Protein AF-A0A5X1GLK0-F1 (afdb_monomer)

Secondary structure (DSSP, 8-state):
-PPPPTT--EEE-TTT--EEEHHHHHHHHHHHHHHHHHHHTT--------STT-TT---PPP-

Nearest PDB structures (foldseek):
  4xkl-assembly1_B  TM=4.113E-01  e=5.007E+00  Homo sapiens

Solvent-accessible surface area (backbone atoms only — not comparable to full-atom values): 4172 Å² total; per-residue (Å²): 126,70,68,54,60,92,84,60,53,65,48,69,38,92,86,74,73,43,78,42,51,47,68,62,51,49,51,52,54,52,49,52,50,53,51,51,52,41,44,74,73,69,48,91,78,86,83,84,77,86,71,84,86,60,87,79,71,69,85,60,48,49,120

Radius of gyration: 13.27 Å; Cα contacts (8 Å, |Δi|>4): 46; chains: 1; bounding box: 32×22×29 Å

Sequence (63 aa):
MPEMPLKVREWKCPACDADHDRDINAAINIQHKGITELMAAGHVVKAHRDCISLALCQLQPKR

Organism: Salmonella enterica I (NCBI:txid59201)

Foldseek 3Di:
DAADDPVDQWDQQPVPRDIDGPVVVVVVVVVVVVVVVCVVVVDDDDDDCPDPDPPPSPPHRHD

InterPro domains:
  IPR010095 Cas12f1-like, TNB domain [PF07282] (7-30)

Structure (mmCIF, N/CA/C/O backbone):
data_AF-A0A5X1GLK0-F1
#
_entry.id   AF-A0A5X1GLK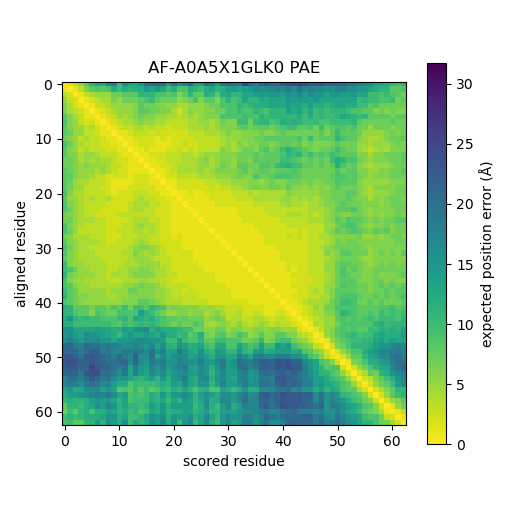0-F1
#
loop_
_atom_site.group_PDB
_atom_site.id
_atom_site.type_symbol
_atom_site.label_atom_id
_atom_site.label_alt_id
_atom_site.label_comp_id
_atom_site.label_asym_id
_atom_site.label_entity_id
_atom_site.label_seq_id
_atom_site.pdbx_PDB_ins_code
_atom_site.Cartn_x
_atom_site.Cartn_y
_atom_site.Cartn_z
_atom_site.occupancy
_atom_site.B_iso_or_equiv
_atom_site.auth_seq_id
_atom_site.auth_comp_id
_atom_site.auth_asym_id
_atom_site.auth_atom_id
_atom_site.pdbx_PDB_model_num
ATOM 1 N N . MET A 1 1 ? -13.656 2.575 -4.435 1.00 56.66 1 MET A N 1
ATOM 2 C CA . MET A 1 1 ? -13.544 2.298 -2.987 1.00 56.66 1 MET A CA 1
ATOM 3 C C . MET A 1 1 ? -13.500 3.629 -2.256 1.00 56.66 1 MET A C 1
ATOM 5 O O . MET A 1 1 ? -12.896 4.537 -2.817 1.00 56.66 1 MET A O 1
ATOM 9 N N . PRO A 1 2 ? -14.161 3.770 -1.096 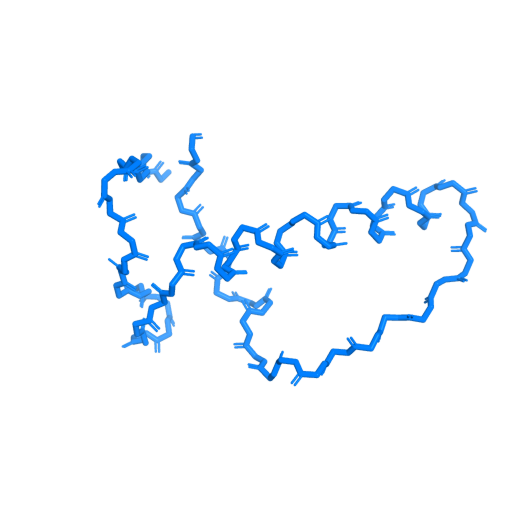1.00 63.56 2 PRO A N 1
ATOM 10 C CA . PRO A 1 2 ? -14.127 5.003 -0.303 1.00 63.56 2 PRO A CA 1
ATOM 11 C C . PRO A 1 2 ? -12.699 5.323 0.157 1.00 63.56 2 PRO A C 1
ATOM 13 O O . PRO A 1 2 ? -11.919 4.405 0.355 1.00 63.56 2 PRO A O 1
ATOM 16 N N . GLU A 1 3 ? -12.349 6.599 0.291 1.00 67.19 3 GLU A N 1
ATOM 17 C CA . GLU A 1 3 ? -11.041 7.061 0.782 1.00 67.19 3 GLU A CA 1
ATOM 18 C C . GLU 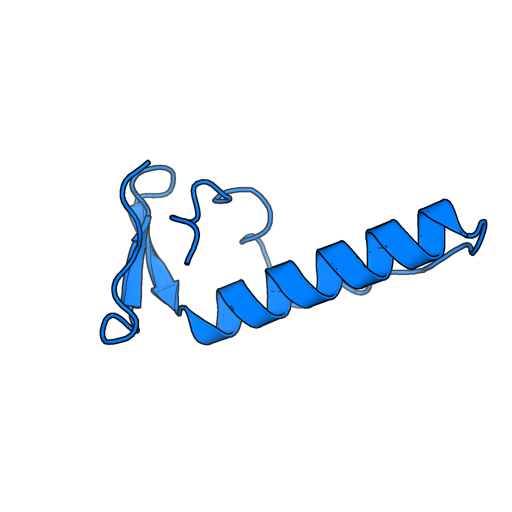A 1 3 ? -10.879 6.752 2.284 1.00 67.19 3 GLU A C 1
ATOM 20 O O . GLU A 1 3 ? -11.857 6.817 3.036 1.00 67.19 3 GLU A O 1
ATOM 25 N N . MET A 1 4 ? -9.667 6.412 2.745 1.00 71.00 4 MET A N 1
ATOM 26 C CA . MET A 1 4 ? -9.412 6.182 4.175 1.00 71.00 4 MET A CA 1
ATOM 27 C C . MET A 1 4 ? -8.999 7.493 4.855 1.00 71.00 4 MET A C 1
ATOM 29 O O . MET A 1 4 ? -7.963 8.055 4.493 1.00 71.00 4 MET A O 1
ATOM 33 N N . PRO A 1 5 ? -9.719 7.965 5.889 1.00 80.31 5 PRO A N 1
ATOM 34 C CA . PRO A 1 5 ? -9.325 9.177 6.595 1.00 80.31 5 PRO A CA 1
ATOM 35 C C . PRO A 1 5 ? -7.928 9.054 7.218 1.00 80.31 5 PRO A C 1
ATOM 37 O O . PRO A 1 5 ? -7.627 8.073 7.896 1.00 80.31 5 PRO A O 1
ATOM 40 N N . LEU A 1 6 ? -7.114 10.111 7.119 1.00 77.69 6 LEU A N 1
ATOM 41 C CA . LEU A 1 6 ? -5.754 10.183 7.689 1.00 77.69 6 LEU A CA 1
ATOM 42 C C . LEU A 1 6 ? -5.669 9.996 9.216 1.00 77.69 6 LEU A C 1
ATOM 44 O O . L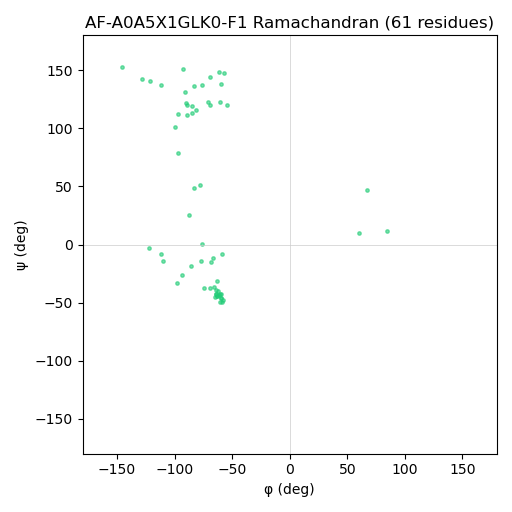EU A 1 6 ? -4.576 9.901 9.770 1.00 77.69 6 LEU A O 1
ATOM 48 N N . LYS A 1 7 ? -6.793 9.958 9.927 1.00 83.44 7 LYS A N 1
ATOM 49 C CA . LYS A 1 7 ? -6.832 9.656 11.366 1.00 83.44 7 LYS A CA 1
ATOM 50 C C . LYS A 1 7 ? -6.886 8.155 11.671 1.00 83.44 7 LYS A C 1
ATOM 52 O O . LYS A 1 7 ? -6.583 7.759 12.789 1.00 83.44 7 LYS A O 1
ATOM 57 N N . VAL A 1 8 ? -7.257 7.327 10.697 1.00 81.06 8 VAL A N 1
ATOM 58 C CA . VAL A 1 8 ? -7.325 5.870 10.848 1.00 81.06 8 VAL A CA 1
ATOM 59 C C . VAL A 1 8 ? -5.914 5.311 10.671 1.00 81.06 8 VAL A C 1
ATOM 61 O O . VAL A 1 8 ? -5.306 5.505 9.616 1.00 81.06 8 VAL A O 1
ATOM 64 N N . ARG A 1 9 ? -5.358 4.704 11.726 1.00 84.69 9 ARG A N 1
ATOM 65 C CA . ARG A 1 9 ? -4.0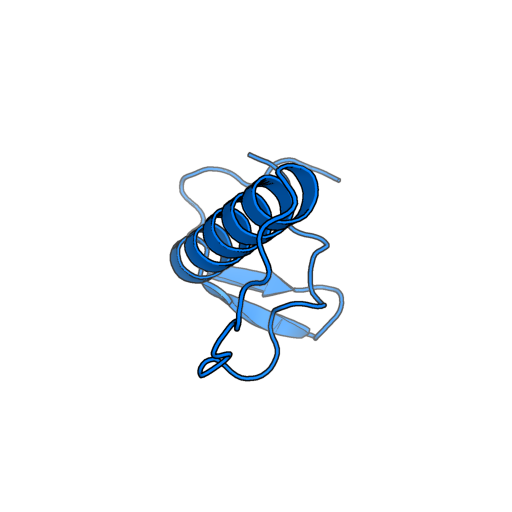21 4.076 11.703 1.00 84.69 9 ARG A CA 1
ATOM 66 C C . ARG A 1 9 ? -4.091 2.573 11.495 1.00 84.69 9 ARG A C 1
ATOM 68 O O . ARG A 1 9 ? -3.233 2.030 10.812 1.00 84.69 9 ARG A O 1
ATOM 75 N N . GLU A 1 10 ? -5.139 1.957 12.021 1.00 86.38 10 GLU A N 1
ATOM 76 C CA . GLU A 1 10 ? -5.414 0.534 11.894 1.00 86.38 10 GLU A CA 1
ATOM 77 C C . GLU A 1 10 ? -6.772 0.338 11.229 1.00 86.38 10 GLU A C 1
ATOM 79 O O . GLU A 1 10 ? -7.720 1.081 11.501 1.00 86.38 10 GLU A O 1
ATOM 84 N N . TRP A 1 11 ? -6.873 -0.647 10.345 1.00 84.06 11 TRP A N 1
ATOM 85 C CA . TRP A 1 11 ? -8.154 -1.071 9.793 1.00 84.06 11 TRP A CA 1
ATOM 86 C C . TRP A 1 11 ? -8.153 -2.574 9.548 1.00 84.06 11 TRP A C 1
ATOM 88 O O . TRP A 1 11 ? -7.120 -3.173 9.254 1.00 84.06 11 TRP A O 1
ATOM 98 N N . LYS A 1 12 ? -9.343 -3.163 9.594 1.00 84.75 12 LYS A N 1
ATOM 99 C CA . LYS A 1 12 ? -9.556 -4.565 9.259 1.00 84.75 12 LYS A CA 1
ATOM 100 C C . LYS A 1 12 ? -9.733 -4.724 7.745 1.00 84.75 12 LYS A C 1
ATOM 102 O O . LYS A 1 12 ? -10.642 -4.120 7.167 1.00 84.75 12 LYS A O 1
ATOM 107 N N . CYS A 1 13 ? -8.865 -5.490 7.073 1.00 81.25 13 CYS 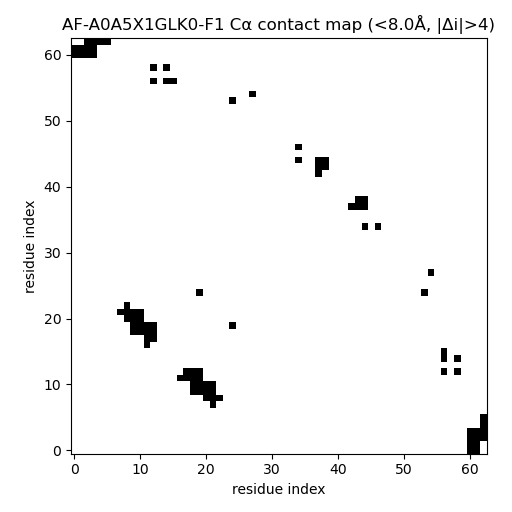A N 1
ATOM 108 C CA . CYS A 1 13 ? -8.958 -5.712 5.623 1.00 81.25 13 CYS A CA 1
ATOM 109 C C . CYS A 1 13 ? -10.169 -6.611 5.322 1.00 81.25 13 CYS A C 1
ATOM 111 O O . CYS A 1 13 ? -10.191 -7.754 5.773 1.00 81.25 13 CYS A O 1
ATOM 113 N N . PRO A 1 14 ? -11.138 -6.188 4.493 1.00 80.38 14 PRO A N 1
ATOM 114 C CA . PRO A 1 14 ? -12.293 -7.027 4.165 1.00 80.38 14 PRO A CA 1
ATOM 115 C C . PRO A 1 14 ? -11.930 -8.255 3.313 1.00 80.38 14 PRO A C 1
ATOM 117 O O . PRO A 1 14 ? -12.743 -9.161 3.175 1.00 80.38 14 PRO A O 1
ATOM 120 N N . ALA A 1 15 ? -10.733 -8.285 2.716 1.00 80.19 15 ALA A N 1
ATOM 121 C CA . ALA A 1 15 ? -10.295 -9.380 1.851 1.00 80.19 15 ALA A CA 1
ATOM 122 C C . ALA A 1 15 ? -9.490 -10.471 2.578 1.00 80.19 15 ALA A C 1
ATOM 124 O O . ALA A 1 15 ? -9.495 -11.610 2.120 1.00 80.19 15 ALA A O 1
ATOM 125 N N . CYS A 1 16 ? -8.803 -10.153 3.681 1.00 81.88 16 CYS A N 1
ATOM 126 C CA . CYS A 1 16 ? -8.036 -11.142 4.456 1.00 81.88 16 CYS A CA 1
ATOM 127 C C . CYS A 1 16 ? -8.463 -11.256 5.925 1.00 81.88 16 CYS A C 1
ATOM 129 O O . CYS A 1 16 ? -7.913 -12.081 6.645 1.00 81.88 16 CYS A O 1
ATOM 131 N N . ASP A 1 17 ? -9.420 -10.435 6.364 1.00 82.44 17 ASP A N 1
ATOM 132 C CA . ASP A 1 17 ? -9.946 -10.363 7.732 1.00 82.44 17 ASP A CA 1
ATOM 133 C C . ASP A 1 17 ? -8.914 -10.016 8.825 1.00 82.44 17 ASP A C 1
ATOM 135 O O . ASP A 1 17 ? -9.229 -10.063 10.013 1.00 82.44 17 ASP A O 1
ATOM 139 N N . ALA A 1 18 ? -7.698 -9.617 8.442 1.00 83.62 18 ALA A N 1
ATOM 140 C CA . ALA A 1 18 ? -6.648 -9.199 9.364 1.00 83.62 18 ALA A CA 1
ATOM 141 C C . ALA A 1 18 ? -6.653 -7.683 9.596 1.00 83.62 18 ALA A C 1
ATOM 143 O O . ALA A 1 18 ? -7.004 -6.903 8.704 1.00 83.62 18 ALA A O 1
ATOM 144 N N . ASP A 1 19 ? -6.197 -7.275 10.777 1.00 85.19 19 ASP A N 1
ATOM 145 C CA . ASP A 1 19 ? -5.903 -5.879 11.079 1.00 85.19 19 ASP A CA 1
ATOM 146 C C . ASP A 1 19 ? -4.577 -5.461 10.433 1.00 85.19 19 ASP A C 1
ATOM 148 O O . ASP A 1 19 ? -3.588 -6.205 10.406 1.00 85.19 19 ASP A O 1
ATOM 152 N N . HIS A 1 20 ? -4.565 -4.269 9.851 1.00 82.56 20 HIS A N 1
ATOM 153 C CA . HIS A 1 20 ? -3.429 -3.727 9.120 1.00 82.56 20 HIS A CA 1
ATOM 154 C C . HIS A 1 20 ? -3.072 -2.332 9.612 1.00 82.56 20 HIS A C 1
ATOM 156 O O . HIS A 1 20 ? -3.958 -1.521 9.867 1.00 82.56 20 HIS A O 1
ATOM 162 N N . ASP A 1 21 ? -1.768 -2.044 9.668 1.00 86.00 21 ASP A N 1
ATOM 163 C CA . ASP A 1 21 ? -1.228 -0.716 9.962 1.00 86.00 21 ASP A CA 1
ATOM 164 C C . ASP A 1 21 ? -1.012 0.083 8.668 1.00 86.00 21 ASP A C 1
ATOM 166 O O . ASP A 1 21 ? -0.443 -0.393 7.674 1.00 86.00 21 ASP A O 1
ATOM 170 N N . ARG A 1 22 ? -1.494 1.326 8.669 1.00 82.12 22 ARG A N 1
ATOM 171 C CA . ARG A 1 22 ? -1.502 2.194 7.487 1.00 82.12 22 ARG A CA 1
ATOM 172 C C . ARG A 1 22 ? -0.106 2.634 7.092 1.00 82.12 22 ARG A C 1
ATOM 174 O O . ARG A 1 22 ? 0.165 2.760 5.899 1.00 82.12 22 ARG A O 1
ATOM 181 N N . ASP A 1 23 ? 0.758 2.894 8.060 1.00 83.12 23 ASP A N 1
ATOM 182 C CA . ASP A 1 23 ? 2.104 3.386 7.811 1.00 83.12 23 ASP A CA 1
ATOM 183 C C . ASP A 1 23 ? 2.988 2.240 7.278 1.00 83.12 23 ASP A C 1
ATOM 185 O O . ASP A 1 23 ? 3.728 2.446 6.311 1.00 83.12 23 ASP A O 1
ATOM 189 N N . ILE A 1 24 ? 2.807 1.008 7.779 1.00 83.50 24 ILE A N 1
ATOM 190 C CA . ILE A 1 24 ? 3.404 -0.209 7.194 1.00 83.50 24 ILE A CA 1
ATOM 191 C C . ILE A 1 24 ? 2.946 -0.385 5.744 1.00 83.50 24 ILE A C 1
ATOM 193 O O . ILE A 1 24 ? 3.764 -0.567 4.839 1.00 83.50 24 ILE A O 1
ATOM 197 N N . ASN A 1 25 ? 1.642 -0.293 5.487 1.00 80.62 25 ASN A N 1
ATOM 198 C CA . ASN A 1 25 ? 1.132 -0.448 4.133 1.00 80.62 25 ASN A CA 1
ATOM 199 C C . ASN A 1 25 ? 1.594 0.680 3.187 1.00 80.62 25 ASN A C 1
ATOM 201 O O . ASN A 1 25 ? 1.905 0.432 2.019 1.00 80.62 25 ASN A O 1
ATOM 205 N N . ALA A 1 26 ? 1.695 1.916 3.680 1.00 82.00 26 ALA A N 1
ATOM 206 C CA . ALA A 1 26 ? 2.255 3.023 2.916 1.00 82.00 26 ALA A CA 1
ATOM 207 C C . ALA A 1 26 ? 3.716 2.749 2.523 1.00 82.00 26 ALA A C 1
ATOM 209 O O . ALA A 1 26 ? 4.077 2.973 1.366 1.00 82.00 26 ALA A O 1
ATOM 210 N N . ALA A 1 27 ? 4.529 2.206 3.437 1.00 85.25 27 ALA A N 1
ATOM 211 C CA . ALA A 1 27 ? 5.911 1.820 3.154 1.00 85.25 27 ALA A CA 1
ATOM 212 C C . AL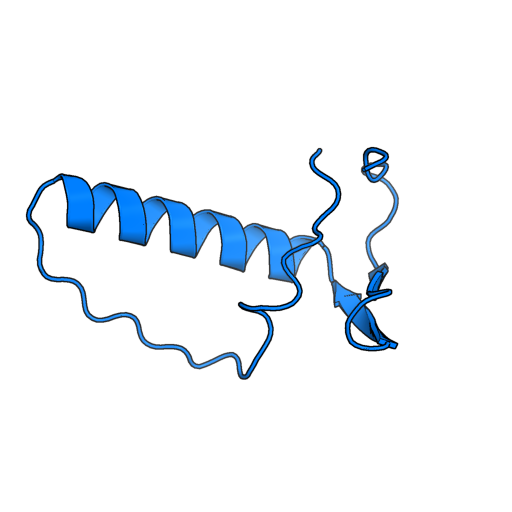A A 1 27 ? 5.996 0.735 2.064 1.00 85.25 27 ALA A C 1
ATOM 214 O O . ALA A 1 27 ? 6.782 0.870 1.124 1.00 85.25 27 ALA A O 1
ATOM 215 N N . ILE A 1 28 ? 5.133 -0.288 2.129 1.00 83.31 28 ILE A N 1
ATOM 216 C CA . ILE A 1 28 ? 5.022 -1.335 1.096 1.00 83.31 28 ILE A CA 1
ATOM 217 C C . ILE A 1 28 ? 4.660 -0.723 -0.262 1.00 83.31 28 ILE A C 1
ATOM 219 O O . ILE A 1 28 ? 5.282 -1.032 -1.279 1.00 83.31 28 ILE A O 1
ATOM 223 N N . ASN A 1 29 ? 3.682 0.182 -0.293 1.00 82.44 29 ASN A N 1
ATOM 224 C CA . ASN A 1 29 ? 3.251 0.833 -1.527 1.00 82.44 29 ASN A CA 1
ATOM 225 C C . ASN A 1 29 ? 4.348 1.706 -2.146 1.00 82.44 29 ASN A C 1
ATOM 227 O O . ASN A 1 29 ? 4.509 1.707 -3.367 1.00 82.44 29 ASN A O 1
ATOM 231 N N . ILE A 1 30 ? 5.118 2.426 -1.328 1.00 86.50 30 ILE A N 1
ATOM 232 C CA . ILE A 1 30 ? 6.271 3.207 -1.792 1.00 86.50 30 ILE A CA 1
ATOM 233 C C . ILE A 1 30 ? 7.356 2.277 -2.344 1.00 86.50 30 ILE A C 1
ATOM 235 O O . ILE A 1 30 ? 7.858 2.522 -3.440 1.00 86.50 30 ILE A O 1
ATOM 239 N N . GLN A 1 31 ? 7.668 1.181 -1.645 1.00 87.12 31 GLN A N 1
ATOM 240 C CA . GLN A 1 31 ? 8.642 0.191 -2.108 1.00 87.12 31 GLN A CA 1
ATOM 241 C C . GLN A 1 31 ? 8.244 -0.395 -3.472 1.00 87.12 31 GLN A C 1
ATOM 243 O O . GLN A 1 31 ? 9.066 -0.427 -4.386 1.00 87.12 31 GLN A O 1
ATOM 248 N N . HIS A 1 32 ? 6.986 -0.813 -3.647 1.00 84.81 32 HIS A N 1
ATOM 249 C CA . HIS A 1 32 ? 6.503 -1.355 -4.920 1.00 84.81 32 HIS A CA 1
ATOM 250 C C . HIS A 1 32 ? 6.573 -0.342 -6.064 1.00 84.81 32 HIS A C 1
ATOM 252 O O . HIS A 1 32 ? 6.952 -0.716 -7.176 1.00 84.81 32 HIS A O 1
ATOM 258 N N . LYS A 1 33 ? 6.237 0.929 -5.810 1.00 87.88 33 LYS A N 1
ATOM 259 C CA . LYS A 1 33 ? 6.387 1.993 -6.812 1.00 87.88 33 LYS A CA 1
ATOM 260 C C . LYS A 1 33 ? 7.845 2.151 -7.228 1.00 87.88 33 LYS A C 1
ATOM 262 O O . LYS A 1 33 ? 8.124 2.067 -8.417 1.00 87.88 33 LYS A O 1
ATOM 267 N N . GLY A 1 34 ? 8.764 2.254 -6.268 1.00 90.38 34 GLY A N 1
ATOM 268 C CA . GLY A 1 34 ? 10.196 2.358 -6.559 1.00 90.38 34 GLY A CA 1
ATOM 269 C C . GLY A 1 34 ? 10.733 1.156 -7.342 1.00 90.38 34 GLY A C 1
ATOM 270 O O . GLY A 1 34 ? 11.447 1.328 -8.322 1.00 90.38 34 GLY A O 1
ATOM 271 N N . ILE A 1 35 ? 10.335 -0.068 -6.977 1.00 89.75 35 ILE A N 1
ATOM 272 C CA . ILE A 1 35 ? 10.685 -1.281 -7.735 1.00 89.75 35 ILE A CA 1
ATOM 273 C C . ILE A 1 35 ? 10.154 -1.199 -9.171 1.00 89.75 35 ILE A C 1
ATOM 275 O O . ILE A 1 35 ? 10.890 -1.489 -10.110 1.00 89.75 35 ILE A O 1
ATOM 279 N N . THR A 1 36 ? 8.895 -0.792 -9.344 1.00 90.31 36 THR A N 1
ATOM 280 C CA . THR A 1 36 ? 8.254 -0.679 -10.662 1.00 90.31 36 THR A CA 1
ATOM 281 C C . THR A 1 36 ? 8.959 0.361 -11.531 1.00 90.31 36 THR A C 1
ATOM 283 O O . THR A 1 36 ? 9.232 0.096 -12.697 1.00 90.31 36 THR A O 1
ATOM 286 N N . GLU A 1 37 ? 9.299 1.519 -10.966 1.00 94.31 37 GLU A N 1
ATOM 287 C CA . GLU A 1 37 ? 10.033 2.587 -11.652 1.00 94.31 37 GLU A CA 1
ATOM 288 C C . GLU A 1 37 ? 11.441 2.133 -12.060 1.00 94.31 37 GLU A C 1
ATOM 290 O O . GLU A 1 37 ? 11.848 2.337 -13.203 1.00 94.31 37 GLU A O 1
ATOM 295 N N . LEU A 1 38 ? 12.164 1.444 -11.171 1.00 94.19 38 LEU A N 1
ATOM 296 C CA . LEU A 1 38 ? 13.492 0.902 -11.472 1.00 94.19 38 LEU A CA 1
ATOM 297 C C . LEU A 1 38 ? 13.444 -0.164 -12.574 1.00 94.19 38 LEU A C 1
ATOM 299 O O . LEU A 1 38 ? 14.280 -0.152 -13.477 1.00 94.19 38 LEU A O 1
ATOM 303 N N . MET A 1 39 ? 12.453 -1.057 -12.532 1.00 91.81 39 MET A N 1
ATOM 304 C CA . MET A 1 39 ? 12.239 -2.052 -13.585 1.00 91.81 39 MET A CA 1
ATOM 305 C C . MET A 1 39 ? 11.889 -1.391 -14.923 1.00 91.81 39 MET A C 1
ATOM 307 O O . MET A 1 39 ? 12.429 -1.784 -15.954 1.00 91.81 39 MET A O 1
ATOM 311 N N . ALA A 1 40 ? 11.032 -0.365 -14.915 1.00 93.44 40 ALA A N 1
ATOM 312 C CA . ALA A 1 40 ? 10.674 0.392 -16.115 1.00 93.44 40 ALA A CA 1
ATOM 313 C C . ALA A 1 40 ? 11.878 1.134 -16.722 1.00 93.44 40 ALA A C 1
ATOM 315 O O . ALA A 1 40 ? 11.967 1.266 -17.940 1.00 93.44 40 ALA A O 1
ATOM 316 N N . ALA A 1 41 ? 12.832 1.558 -15.891 1.00 96.12 41 ALA A N 1
ATOM 317 C CA . ALA A 1 41 ? 14.103 2.135 -16.325 1.00 96.12 41 ALA A CA 1
ATOM 318 C C . ALA A 1 41 ? 15.122 1.092 -16.843 1.00 96.12 41 ALA A C 1
ATOM 320 O O . ALA A 1 41 ? 16.225 1.459 -17.241 1.00 96.12 41 ALA A O 1
ATOM 321 N N . GLY A 1 42 ? 14.776 -0.202 -16.857 1.00 95.12 42 GLY A N 1
ATOM 322 C CA . GLY A 1 42 ? 15.638 -1.278 -17.356 1.00 95.12 42 GLY A CA 1
ATOM 323 C C . GLY A 1 42 ? 16.639 -1.821 -16.332 1.00 95.12 42 GLY A C 1
ATOM 324 O O . GLY A 1 42 ? 17.540 -2.577 -16.698 1.00 95.12 42 GLY A O 1
ATOM 325 N N . HIS A 1 43 ? 16.502 -1.472 -15.049 1.00 93.69 43 HIS A N 1
ATOM 326 C CA . HIS A 1 43 ? 17.347 -2.020 -13.991 1.00 93.69 43 HIS A CA 1
ATOM 327 C C . HIS A 1 43 ? 16.836 -3.383 -13.510 1.00 93.69 43 HIS A C 1
ATOM 329 O O . HIS A 1 43 ? 15.649 -3.574 -13.243 1.00 93.69 43 HIS A O 1
ATOM 335 N N . VAL A 1 44 ? 17.758 -4.331 -13.317 1.00 89.50 44 VAL A N 1
ATOM 336 C CA . VAL A 1 44 ? 17.463 -5.600 -12.638 1.00 89.50 44 VAL A CA 1
ATOM 337 C C . VAL A 1 44 ? 17.590 -5.383 -11.134 1.00 89.50 44 VAL A C 1
ATOM 339 O O . VAL A 1 44 ? 18.684 -5.143 -10.626 1.00 89.50 44 VAL A O 1
ATOM 342 N N . VAL A 1 45 ? 16.475 -5.480 -10.413 1.00 85.19 45 VAL A N 1
ATOM 343 C CA . VAL A 1 45 ? 16.432 -5.292 -8.956 1.00 85.19 45 VAL A CA 1
ATOM 344 C C . VAL A 1 45 ? 16.120 -6.604 -8.237 1.00 85.19 45 VAL A C 1
ATOM 346 O O . VAL A 1 45 ? 15.237 -7.359 -8.643 1.00 85.19 45 VAL A O 1
ATOM 349 N N . LYS A 1 46 ? 16.830 -6.875 -7.135 1.00 80.94 46 LYS A N 1
ATOM 350 C CA . LYS A 1 46 ? 16.479 -7.930 -6.171 1.00 80.94 46 LYS A CA 1
ATOM 351 C C . LYS A 1 46 ? 15.712 -7.292 -5.019 1.00 80.94 46 LYS A C 1
ATOM 353 O O . LYS A 1 46 ? 16.282 -6.526 -4.251 1.00 80.94 46 LYS A O 1
ATOM 358 N N . ALA A 1 47 ? 14.430 -7.618 -4.894 1.00 72.06 47 ALA A N 1
ATOM 359 C CA . ALA A 1 47 ? 13.630 -7.215 -3.745 1.00 72.06 47 ALA A CA 1
ATOM 360 C C . ALA A 1 47 ? 13.733 -8.285 -2.650 1.00 72.06 47 ALA A C 1
ATOM 362 O O . ALA A 1 47 ? 13.364 -9.438 -2.878 1.00 72.06 47 ALA A O 1
ATOM 363 N N . HIS A 1 48 ? 14.226 -7.906 -1.471 1.00 69.75 48 HIS A N 1
ATOM 364 C CA . HIS A 1 48 ? 14.204 -8.766 -0.290 1.00 69.75 48 HIS A CA 1
ATOM 365 C C . HIS A 1 48 ? 12.885 -8.526 0.456 1.00 69.75 48 HIS A C 1
ATOM 367 O O . HIS A 1 48 ? 12.632 -7.426 0.946 1.00 69.75 48 HIS A O 1
ATOM 373 N N . ARG A 1 49 ? 11.993 -9.522 0.457 1.00 61.97 49 ARG A N 1
ATOM 374 C CA . ARG A 1 49 ? 10.674 -9.438 1.101 1.00 61.97 49 ARG A CA 1
ATOM 375 C C . ARG A 1 49 ? 10.747 -10.086 2.486 1.00 61.97 49 ARG A C 1
ATOM 377 O O . ARG A 1 49 ? 10.317 -11.219 2.657 1.00 61.97 49 ARG A O 1
ATOM 384 N N . ASP A 1 50 ? 11.286 -9.362 3.464 1.00 57.56 50 ASP A N 1
ATOM 385 C CA . ASP A 1 50 ? 11.346 -9.836 4.861 1.00 57.56 50 ASP A CA 1
ATOM 386 C C . ASP A 1 50 ? 10.012 -9.723 5.605 1.00 57.56 50 ASP A C 1
ATOM 388 O O . ASP A 1 50 ? 9.818 -10.334 6.653 1.00 57.56 50 ASP A O 1
ATOM 392 N N . CYS A 1 51 ? 9.052 -8.979 5.052 1.00 50.81 51 CYS A N 1
ATOM 393 C CA . CYS A 1 51 ? 7.708 -8.877 5.607 1.00 50.81 51 CYS A CA 1
ATOM 394 C C . CYS A 1 51 ? 6.763 -9.807 4.837 1.00 50.81 51 CYS A C 1
ATOM 396 O O . CYS A 1 51 ? 6.328 -9.515 3.719 1.00 50.81 51 CYS A O 1
ATOM 398 N N . ILE A 1 52 ? 6.478 -10.956 5.448 1.00 47.66 52 ILE A N 1
ATOM 399 C CA . ILE A 1 52 ? 5.550 -11.980 4.971 1.00 47.66 52 ILE A CA 1
ATOM 400 C C . ILE A 1 52 ? 4.163 -11.351 4.709 1.00 47.66 52 ILE A C 1
ATOM 402 O O . ILE A 1 52 ? 3.520 -10.811 5.602 1.00 47.66 52 ILE A O 1
ATOM 406 N N . SER A 1 53 ? 3.707 -11.456 3.457 1.00 50.91 53 SER A N 1
ATOM 407 C CA . SER A 1 53 ? 2.289 -11.541 3.063 1.00 50.91 53 SER A CA 1
ATOM 408 C C . SER A 1 53 ? 1.340 -10.346 3.270 1.00 50.91 53 SER A C 1
ATOM 410 O O . SER A 1 53 ? 0.190 -10.547 3.643 1.00 50.91 53 SER A O 1
ATOM 412 N N . LEU A 1 54 ? 1.723 -9.121 2.896 1.00 52.09 54 LEU A N 1
ATOM 413 C CA . LEU A 1 54 ? 0.744 -8.022 2.704 1.00 52.09 54 LEU A CA 1
ATOM 414 C C . LEU A 1 54 ? 0.567 -7.564 1.249 1.00 52.09 54 LEU A C 1
ATOM 416 O O . LEU A 1 54 ? -0.351 -6.811 0.937 1.00 52.09 54 LEU A O 1
ATOM 420 N N . ALA A 1 55 ? 1.395 -8.056 0.324 1.00 51.53 55 ALA A N 1
ATOM 421 C CA . ALA A 1 55 ? 1.420 -7.566 -1.056 1.00 51.53 55 ALA A CA 1
ATOM 422 C C . ALA A 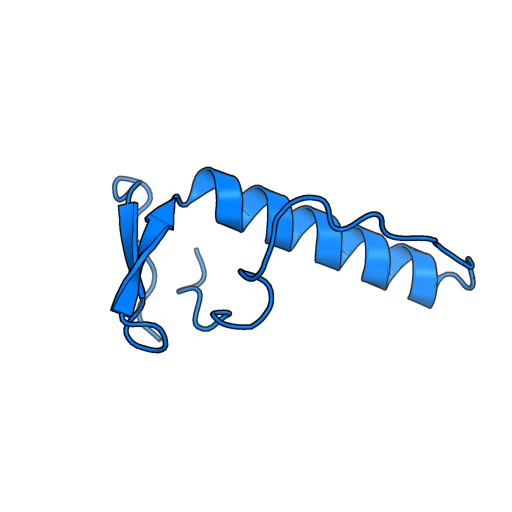1 55 ? 0.143 -7.864 -1.876 1.00 51.53 55 ALA A C 1
ATOM 424 O O . ALA A 1 55 ? -0.011 -7.291 -2.950 1.00 51.53 55 ALA A O 1
ATOM 425 N N . LEU A 1 56 ? -0.771 -8.715 -1.388 1.00 52.41 56 LEU A N 1
ATOM 426 C CA . LEU A 1 56 ? -2.006 -9.079 -2.098 1.00 52.41 56 LEU A CA 1
ATOM 427 C C . LEU A 1 56 ? -3.305 -8.522 -1.470 1.00 52.41 56 LEU A C 1
ATOM 429 O O . LEU A 1 56 ? -4.301 -8.462 -2.185 1.00 52.41 56 LEU A O 1
ATOM 433 N N . CYS A 1 57 ? -3.324 -8.012 -0.222 1.00 56.69 57 CYS A N 1
ATOM 434 C CA . CYS A 1 57 ? -4.506 -7.302 0.339 1.00 56.69 57 CYS A CA 1
ATOM 435 C C . CYS A 1 57 ? -4.513 -5.827 -0.113 1.00 56.69 57 CYS A C 1
ATOM 437 O O . CYS A 1 57 ? -4.628 -4.898 0.683 1.00 56.69 57 CYS A O 1
ATOM 439 N N . GLN A 1 58 ? -4.319 -5.592 -1.414 1.00 57.75 58 GLN A N 1
ATOM 440 C CA . GLN A 1 58 ? -4.165 -4.264 -2.024 1.00 57.75 58 GLN A CA 1
ATOM 441 C C . GLN A 1 58 ? -5.503 -3.623 -2.423 1.00 57.75 58 GLN A C 1
ATOM 443 O O . GLN A 1 58 ? -5.545 -2.727 -3.263 1.00 57.75 58 GLN A O 1
ATOM 448 N N . LEU A 1 59 ? -6.606 -3.994 -1.765 1.00 52.88 59 LEU A N 1
ATOM 449 C CA . LEU A 1 59 ? -7.776 -3.116 -1.704 1.00 52.88 59 LEU A CA 1
ATOM 450 C C . LEU A 1 59 ? -7.517 -2.017 -0.661 1.00 52.88 59 LEU A C 1
ATOM 452 O O . LEU A 1 59 ? -8.301 -1.797 0.255 1.00 52.88 59 LEU A O 1
ATOM 456 N N . GLN A 1 60 ? -6.370 -1.351 -0.782 1.00 58.56 60 GLN A N 1
ATOM 457 C CA . GLN A 1 60 ? -6.045 -0.185 0.015 1.00 58.56 60 GLN A CA 1
ATOM 458 C C . GLN A 1 60 ? -6.972 0.927 -0.457 1.00 58.56 60 GLN A C 1
ATOM 460 O O . GLN A 1 60 ? -6.949 1.275 -1.645 1.00 58.56 60 GLN A O 1
ATOM 465 N N . PRO A 1 61 ? -7.810 1.484 0.423 1.00 54.28 61 PRO A N 1
ATOM 466 C CA . PRO A 1 61 ? -8.507 2.699 0.085 1.00 54.28 61 PRO A CA 1
ATOM 467 C C . PRO A 1 61 ? -7.423 3.746 -0.184 1.00 54.28 61 PRO A C 1
ATOM 469 O O . PRO A 1 61 ? -6.514 3.934 0.629 1.00 54.28 61 PRO A O 1
ATOM 472 N N . LYS A 1 62 ? -7.431 4.337 -1.385 1.00 54.09 62 LYS A N 1
ATOM 473 C CA . LYS A 1 62 ? -6.481 5.406 -1.697 1.00 54.09 62 LYS A CA 1
ATOM 474 C C . LYS A 1 62 ? -6.664 6.518 -0.651 1.00 54.09 62 LYS A C 1
ATOM 476 O O . LYS A 1 62 ? -7.765 6.678 -0.124 1.00 54.09 62 LYS A O 1
ATOM 481 N N . ARG A 1 63 ? -5.5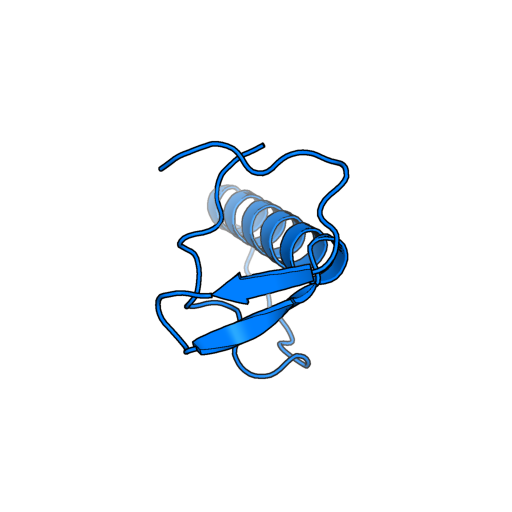70 7.210 -0.318 1.00 53.31 63 ARG A N 1
ATOM 482 C CA . ARG A 1 63 ? -5.682 8.592 0.165 1.00 53.31 63 ARG A CA 1
ATOM 483 C C . ARG A 1 63 ? -6.332 9.448 -0.912 1.00 53.31 63 ARG A C 1
ATOM 485 O O . ARG A 1 63 ? -6.251 9.047 -2.098 1.00 53.31 63 ARG A O 1
#

Mean predicted aligned error: 7.75 Å

pLDDT: mean 76.38, std 14.31, range [47.66, 96.12]